Protein AF-A0AAQ0QIE7-F1 (afdb_monomer_lite)

pLDDT: mean 83.73, std 15.33, range [35.5, 95.5]

Sequence (125 aa):
MDYQAAATIIDRNSGLYDITTNEGRERRRLFFSTQGYICEFAPRSRRRGYIIPQSTVANWLGVVKVEKPEANIVEKFRRYASRATFPSAFVRKCLMADPTKGCYENRLTTGTRIDVHLTFEKGPR

Radius of gyration: 21.35 Å; chains: 1; bounding box: 48×45×48 Å

Secondary structure (DSSP, 8-state):
--HHHHHHHHTT--EEEEEEETTEEEEEEEEE-TTS-EEEEPTT-SS-EEEPPHHHHHTEEEEEE-PPPP--HHHHHHHHHTT-SS--HHHHHHHT--TTS-TTTTTSS-S----------PPP-

Foldseek 3Di:
DQPVVVLVVQAVPFAWKWWQFPVGIDIFGWHADPVGFIFTADVPDPDDTGGDDRVNVVRTPDMDHDDDPPPLVLVVLLVVLVVDPDDDPLSVLSVVADSVDHCCVSVNDVPDDDPDPDDPDDDDD

Structure (mmCIF, N/CA/C/O backbone):
data_AF-A0AAQ0QIE7-F1
#
_entry.id   AF-A0AAQ0QIE7-F1
#
loop_
_atom_site.group_PDB
_atom_site.id
_atom_site.type_symbol
_atom_site.label_atom_id
_atom_site.label_alt_id
_atom_site.label_comp_id
_atom_site.label_asym_id
_atom_site.label_entity_id
_atom_site.label_seq_id
_atom_site.pdbx_PDB_ins_code
_atom_site.Cartn_x
_atom_site.Cartn_y
_atom_site.Cartn_z
_atom_site.occupancy
_atom_site.B_iso_or_equiv
_atom_site.auth_seq_id
_atom_site.auth_comp_id
_atom_site.auth_asym_id
_atom_site.auth_atom_id
_atom_site.pdbx_PDB_model_num
ATOM 1 N N . MET A 1 1 ? -17.038 8.519 12.507 1.00 84.25 1 MET A N 1
ATOM 2 C CA . MET A 1 1 ? -17.475 7.495 11.529 1.00 84.25 1 MET A CA 1
ATOM 3 C C . MET A 1 1 ? -17.866 6.243 12.292 1.00 84.25 1 MET A C 1
ATOM 5 O O . MET A 1 1 ? -17.304 5.998 13.352 1.00 84.25 1 MET A O 1
ATOM 9 N N . ASP A 1 2 ? -18.827 5.470 11.785 1.00 90.94 2 ASP A N 1
ATOM 10 C CA . ASP A 1 2 ? -19.175 4.178 12.382 1.00 90.94 2 ASP A CA 1
ATOM 11 C C . ASP A 1 2 ? -18.061 3.133 12.171 1.00 90.94 2 ASP A C 1
ATOM 13 O O . ASP A 1 2 ? -17.444 3.064 11.104 1.00 90.94 2 ASP A O 1
ATOM 17 N N . TYR A 1 3 ? -17.802 2.309 13.190 1.00 90.06 3 TYR A N 1
ATOM 18 C CA . TYR A 1 3 ? -16.727 1.316 13.155 1.00 90.06 3 TYR A CA 1
ATOM 19 C C . TYR A 1 3 ? -16.972 0.261 12.076 1.00 90.06 3 TYR A C 1
ATOM 21 O O . TYR A 1 3 ? -16.036 -0.123 11.375 1.00 90.06 3 TYR A O 1
ATOM 29 N N . GLN A 1 4 ? -18.224 -0.170 11.895 1.00 89.31 4 GLN A N 1
ATOM 30 C CA . GLN A 1 4 ? -18.567 -1.187 10.904 1.00 89.31 4 GLN A CA 1
ATOM 31 C C . GLN A 1 4 ? -18.389 -0.661 9.476 1.00 89.31 4 GLN A C 1
ATOM 33 O O . GLN A 1 4 ? -17.900 -1.383 8.602 1.00 89.31 4 GLN A O 1
ATOM 38 N N . ALA A 1 5 ? -18.711 0.614 9.244 1.00 90.19 5 ALA A N 1
ATOM 39 C CA . ALA A 1 5 ? -18.443 1.276 7.971 1.00 90.19 5 ALA A CA 1
ATOM 40 C C . ALA A 1 5 ? -16.936 1.303 7.653 1.00 90.19 5 ALA A C 1
ATOM 42 O O . ALA A 1 5 ? -16.524 0.894 6.566 1.00 90.19 5 ALA A O 1
ATOM 43 N N . ALA A 1 6 ? -16.100 1.705 8.618 1.00 89.44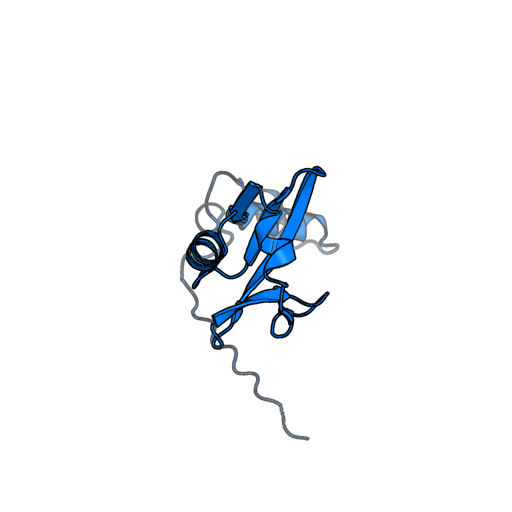 6 ALA A N 1
ATOM 44 C CA . ALA A 1 6 ? -14.645 1.697 8.454 1.00 89.44 6 ALA A CA 1
ATOM 45 C C . ALA A 1 6 ? -14.092 0.277 8.234 1.00 89.44 6 ALA A C 1
ATOM 47 O O . ALA A 1 6 ? -13.241 0.068 7.366 1.00 89.44 6 ALA A O 1
ATOM 48 N N . ALA A 1 7 ? -14.600 -0.708 8.979 1.00 90.38 7 ALA A N 1
ATOM 49 C CA . ALA A 1 7 ? -14.216 -2.109 8.845 1.00 90.38 7 ALA A CA 1
ATOM 50 C C . ALA A 1 7 ? -14.535 -2.645 7.445 1.00 90.38 7 ALA A C 1
ATOM 52 O O . ALA A 1 7 ? -13.684 -3.279 6.836 1.00 90.38 7 ALA A O 1
ATOM 53 N N . THR A 1 8 ? -15.705 -2.314 6.896 1.00 90.94 8 THR A N 1
ATOM 54 C CA . THR A 1 8 ? -16.125 -2.748 5.553 1.00 90.94 8 THR A CA 1
ATOM 55 C C . THR A 1 8 ? -15.223 -2.184 4.452 1.00 90.94 8 THR A C 1
ATOM 57 O O . THR A 1 8 ? -14.895 -2.888 3.503 1.00 90.94 8 THR A O 1
ATOM 60 N N . ILE A 1 9 ? -14.773 -0.931 4.583 1.00 89.56 9 ILE A N 1
ATOM 61 C CA . ILE A 1 9 ? -13.845 -0.308 3.623 1.00 89.56 9 ILE A CA 1
ATOM 62 C C . ILE A 1 9 ? -12.479 -1.013 3.641 1.00 89.56 9 ILE A C 1
ATOM 64 O O . ILE A 1 9 ? -11.859 -1.218 2.594 1.00 89.56 9 ILE A O 1
ATOM 68 N N . ILE A 1 10 ? -11.996 -1.359 4.837 1.00 90.25 10 ILE A N 1
ATOM 69 C CA . ILE A 1 10 ? -10.647 -1.900 5.048 1.00 90.25 10 ILE A CA 1
ATOM 70 C C . ILE A 1 10 ? -10.611 -3.426 4.875 1.00 90.25 10 ILE A C 1
ATOM 72 O O . ILE A 1 10 ? -9.541 -3.981 4.586 1.00 90.25 10 ILE A O 1
ATOM 76 N N . ASP A 1 11 ? -11.750 -4.110 5.017 1.00 89.25 11 ASP A N 1
ATOM 77 C CA . ASP A 1 11 ? -11.844 -5.559 4.874 1.00 89.25 11 ASP A CA 1
ATOM 78 C C . ASP A 1 11 ? -11.326 -6.002 3.503 1.00 89.25 11 ASP A C 1
ATOM 80 O O . ASP A 1 11 ? -11.608 -5.405 2.462 1.00 89.25 11 ASP A O 1
ATOM 84 N N . ARG A 1 12 ? -10.468 -7.026 3.524 1.00 80.44 12 ARG A N 1
ATOM 85 C CA . ARG A 1 12 ? -9.737 -7.563 2.358 1.00 80.44 12 ARG A CA 1
ATOM 86 C C . ARG A 1 12 ? -8.912 -6.531 1.567 1.00 80.44 12 ARG A C 1
ATOM 88 O O . ARG A 1 12 ? -8.353 -6.865 0.525 1.00 80.44 12 ARG A O 1
ATOM 95 N N . ASN A 1 13 ? -8.748 -5.310 2.079 1.00 86.12 13 ASN A N 1
ATOM 96 C CA . ASN A 1 13 ? -8.156 -4.173 1.379 1.00 86.12 13 ASN A CA 1
ATOM 97 C C . ASN A 1 13 ? -6.988 -3.534 2.149 1.00 86.12 13 ASN A C 1
ATOM 99 O O . ASN A 1 13 ? -6.822 -2.318 2.150 1.00 86.12 13 ASN A O 1
ATOM 103 N N . SER A 1 14 ? -6.112 -4.324 2.775 1.00 89.69 14 SER A N 1
ATOM 104 C CA . SER A 1 14 ? -4.946 -3.773 3.492 1.00 89.69 14 SER A CA 1
ATOM 105 C C . SER A 1 14 ? -4.089 -2.840 2.618 1.00 89.69 14 SER A C 1
ATOM 107 O O . SER A 1 14 ? -3.880 -3.097 1.428 1.00 89.69 14 SER A O 1
ATOM 109 N N . GLY A 1 15 ? -3.575 -1.749 3.186 1.00 91.38 15 GLY A N 1
ATOM 110 C CA . GLY A 1 15 ? -2.862 -0.762 2.385 1.00 91.38 15 GLY A CA 1
ATOM 111 C C . GLY A 1 15 ? -2.597 0.558 3.086 1.00 91.38 15 GLY A C 1
ATOM 112 O O . GLY A 1 15 ? -2.578 0.645 4.310 1.00 91.38 15 GLY A O 1
ATOM 113 N N . LEU A 1 16 ? -2.324 1.575 2.276 1.00 93.06 16 LEU A N 1
ATOM 114 C CA . LEU A 1 16 ? -2.159 2.951 2.718 1.00 93.06 16 LEU A CA 1
ATOM 115 C C . LEU A 1 16 ? -3.505 3.662 2.581 1.00 93.06 16 LEU A C 1
ATOM 117 O O . LEU A 1 16 ? -4.163 3.519 1.554 1.00 93.06 16 LEU A O 1
ATOM 121 N N . TYR A 1 17 ? -3.893 4.408 3.603 1.00 94.44 17 TYR A N 1
ATOM 122 C CA . TYR A 1 17 ? -5.164 5.107 3.685 1.00 94.44 17 TYR A CA 1
ATOM 123 C C . TYR A 1 17 ? -4.934 6.554 4.076 1.00 94.44 17 TYR A C 1
ATOM 125 O O . TYR A 1 17 ? -4.083 6.846 4.918 1.00 94.44 17 TYR A O 1
ATOM 133 N N . ASP A 1 18 ? -5.720 7.430 3.471 1.00 94.38 18 ASP A N 1
ATOM 134 C CA . ASP A 1 18 ? -5.873 8.802 3.905 1.00 94.38 18 ASP A CA 1
ATOM 135 C C . ASP A 1 18 ? -7.131 8.899 4.768 1.00 94.38 18 ASP A C 1
ATOM 137 O O . ASP A 1 18 ? -8.233 8.572 4.325 1.00 94.38 18 ASP A O 1
ATOM 141 N N . ILE A 1 19 ? -6.939 9.328 6.007 1.00 94.62 19 ILE A N 1
ATOM 142 C CA . ILE A 1 19 ? -7.956 9.452 7.041 1.00 94.62 19 ILE A CA 1
ATOM 143 C C . ILE A 1 19 ? -8.190 10.939 7.271 1.00 94.62 19 ILE A C 1
ATOM 145 O O . ILE A 1 19 ? -7.251 11.683 7.548 1.00 94.62 19 ILE A O 1
ATOM 149 N N . THR A 1 20 ? -9.435 11.374 7.162 1.00 94.44 20 THR A N 1
ATOM 150 C CA . THR A 1 20 ? -9.837 12.743 7.486 1.00 94.44 20 THR A CA 1
ATOM 151 C C . THR A 1 20 ? -10.377 12.756 8.911 1.00 94.44 20 THR A C 1
ATOM 153 O O . THR A 1 20 ? -11.297 12.001 9.218 1.00 94.44 20 THR A O 1
ATOM 156 N N . THR A 1 21 ? -9.821 13.595 9.777 1.00 92.56 21 THR A N 1
ATOM 157 C CA . THR A 1 21 ? -10.273 13.849 11.154 1.00 92.56 21 THR A CA 1
ATOM 158 C C . THR A 1 21 ? -10.625 15.331 11.311 1.00 92.56 21 THR A C 1
ATOM 160 O O . THR A 1 21 ? -10.428 16.124 10.390 1.00 92.56 21 THR A O 1
ATOM 163 N N . ASN A 1 22 ? -11.140 15.728 12.478 1.00 87.94 22 ASN A N 1
ATOM 164 C CA . ASN A 1 22 ? -11.400 17.143 12.781 1.00 87.94 22 ASN A CA 1
ATOM 165 C C . ASN A 1 22 ? -10.116 17.994 12.826 1.00 87.94 22 ASN A C 1
ATOM 167 O O . ASN A 1 22 ? -10.172 19.200 12.610 1.00 87.94 22 ASN A O 1
ATOM 171 N N . GLU A 1 23 ? -8.969 17.372 13.103 1.00 86.75 23 GLU A N 1
ATOM 172 C CA . GLU A 1 23 ? -7.670 18.043 13.236 1.00 86.75 23 GLU A CA 1
ATOM 173 C C . GLU A 1 23 ? -6.910 18.125 11.903 1.00 86.75 23 GLU A C 1
ATOM 175 O O . GLU A 1 23 ? -5.920 18.847 11.791 1.00 86.75 23 GLU A O 1
ATOM 180 N N . GLY A 1 24 ? -7.371 17.409 10.871 1.00 90.50 24 GLY A N 1
ATOM 181 C CA . GLY A 1 24 ? -6.784 17.452 9.538 1.00 90.50 24 GLY A CA 1
ATOM 182 C C . GLY A 1 24 ? -6.802 16.106 8.822 1.00 90.50 24 GLY A C 1
ATOM 183 O O . GLY A 1 24 ? -7.687 15.275 9.013 1.00 90.50 24 GLY A O 1
ATOM 184 N N . ARG A 1 25 ? -5.820 15.899 7.939 1.00 92.00 25 ARG A N 1
ATOM 185 C CA . ARG A 1 25 ? -5.685 14.676 7.142 1.00 92.00 25 ARG A CA 1
ATOM 186 C C . ARG A 1 25 ? -4.445 13.906 7.562 1.00 92.00 25 ARG A C 1
ATOM 188 O O . ARG A 1 25 ? -3.330 14.413 7.467 1.00 92.00 25 ARG A O 1
ATOM 195 N N . GLU A 1 26 ? -4.640 12.657 7.949 1.00 93.12 26 GLU A N 1
ATOM 196 C CA . GLU A 1 26 ? -3.575 11.745 8.337 1.00 93.12 26 GLU A CA 1
ATOM 197 C C . GLU A 1 26 ? -3.426 10.611 7.331 1.00 93.12 26 GLU A C 1
ATOM 199 O O . GLU A 1 26 ? -4.394 10.156 6.726 1.00 93.12 26 GLU A O 1
ATOM 204 N N . ARG A 1 27 ? -2.202 10.110 7.177 1.00 92.88 27 ARG A N 1
ATOM 205 C CA . ARG A 1 27 ? -1.899 9.004 6.271 1.00 92.88 27 ARG A CA 1
ATOM 206 C C . ARG A 1 27 ? -1.369 7.819 7.057 1.00 92.88 27 ARG A C 1
ATOM 208 O O . ARG A 1 27 ? -0.261 7.876 7.587 1.00 92.88 27 ARG A O 1
ATOM 215 N N . ARG A 1 28 ? -2.137 6.731 7.097 1.00 93.38 28 ARG A N 1
ATOM 216 C CA . ARG A 1 28 ? -1.826 5.542 7.905 1.00 93.38 28 ARG A CA 1
ATOM 217 C C . ARG A 1 28 ? -1.859 4.268 7.080 1.00 93.38 28 ARG A C 1
ATOM 219 O O . ARG A 1 28 ? -2.531 4.175 6.054 1.00 93.38 28 ARG A O 1
ATOM 226 N N . ARG A 1 29 ? -1.100 3.262 7.514 1.00 93.94 29 ARG A N 1
ATOM 227 C CA . ARG A 1 29 ? -1.095 1.937 6.880 1.00 93.94 29 ARG A CA 1
ATOM 228 C C . ARG A 1 29 ? -2.007 1.010 7.665 1.00 93.94 29 ARG A C 1
ATOM 230 O O . ARG A 1 29 ? -1.618 0.569 8.740 1.00 93.94 29 ARG A O 1
ATOM 237 N N . LEU A 1 30 ? -3.171 0.690 7.117 1.00 94.81 30 LEU A N 1
ATOM 238 C CA . LEU A 1 30 ? -4.207 -0.068 7.813 1.00 94.81 30 LEU A CA 1
ATOM 239 C C . LEU A 1 30 ? -4.383 -1.470 7.235 1.00 94.81 30 LEU A C 1
ATOM 241 O O . LEU A 1 30 ? -4.139 -1.719 6.050 1.00 94.81 30 LEU A O 1
ATOM 245 N N . PHE A 1 31 ? -4.825 -2.383 8.087 1.00 93.62 31 PHE A N 1
ATOM 246 C CA . PHE A 1 31 ? -5.284 -3.711 7.710 1.00 93.62 31 PHE A CA 1
ATOM 247 C C . PHE A 1 31 ? -6.374 -4.186 8.663 1.00 93.62 31 PHE A C 1
ATOM 249 O O . PHE A 1 31 ? -6.452 -3.746 9.809 1.00 93.62 31 PHE A O 1
ATOM 256 N N . PHE A 1 32 ? -7.195 -5.109 8.177 1.00 93.00 32 PHE A N 1
ATOM 257 C CA . PHE A 1 32 ? -8.169 -5.809 8.995 1.00 93.00 32 PHE A CA 1
ATOM 258 C C . PHE A 1 32 ? -7.556 -7.122 9.487 1.00 93.00 32 PHE A C 1
ATOM 260 O O . PHE A 1 32 ? -6.968 -7.873 8.704 1.00 93.00 32 PHE A O 1
ATOM 267 N N . SER A 1 33 ? -7.614 -7.368 10.792 1.00 90.56 33 SER A N 1
ATOM 268 C CA . SER A 1 33 ? -7.110 -8.604 11.390 1.00 90.56 33 SER A CA 1
ATOM 269 C C . SER A 1 33 ? -8.131 -9.735 11.262 1.00 90.56 33 SER A C 1
ATOM 271 O O . SER A 1 33 ? -9.335 -9.502 11.209 1.00 90.56 33 SER A O 1
ATOM 273 N N . THR A 1 34 ? -7.661 -10.984 11.292 1.00 86.06 34 THR A N 1
ATOM 274 C CA . THR A 1 34 ? -8.540 -12.169 11.322 1.00 86.06 34 THR A CA 1
ATOM 275 C C . THR A 1 34 ? -9.417 -12.236 12.573 1.00 86.06 34 THR A C 1
ATOM 277 O O . THR A 1 34 ? -10.408 -12.953 12.584 1.00 86.06 34 THR A O 1
ATOM 280 N N . GLN A 1 35 ? -9.056 -11.489 13.618 1.00 87.19 35 GLN A N 1
ATOM 281 C CA . GLN A 1 35 ? -9.803 -11.364 14.868 1.00 87.19 35 GLN A CA 1
ATOM 282 C C . GLN A 1 35 ? -10.910 -10.298 14.800 1.00 87.19 35 GLN A C 1
ATOM 284 O O . GLN A 1 35 ? -11.591 -10.077 15.793 1.00 87.19 35 GLN A O 1
ATOM 289 N N . GLY A 1 36 ? -11.098 -9.631 13.654 1.00 88.56 36 GLY A N 1
ATOM 290 C CA . GLY A 1 36 ? -12.177 -8.658 13.462 1.00 88.56 36 GLY A CA 1
ATOM 291 C C . GLY A 1 36 ? -11.830 -7.218 13.848 1.00 88.56 36 GLY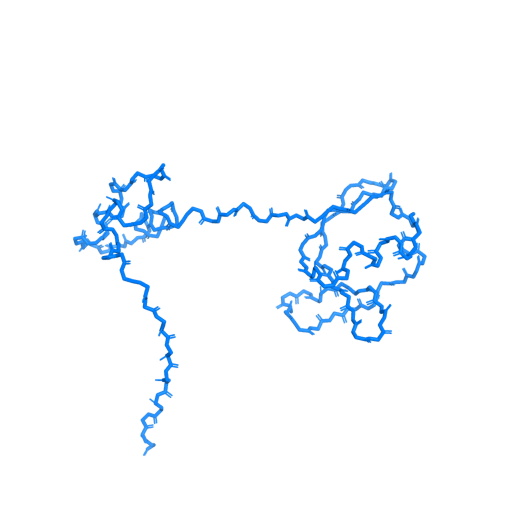 A C 1
ATOM 292 O O . GLY A 1 36 ? -12.720 -6.376 13.917 1.00 88.56 36 GLY A O 1
ATOM 293 N N . TYR A 1 37 ? -10.552 -6.916 14.094 1.00 92.62 37 TYR A N 1
ATOM 294 C CA . TYR A 1 37 ? -10.106 -5.575 14.481 1.00 92.62 37 TYR A CA 1
ATOM 295 C C . TYR A 1 37 ? -9.405 -4.835 13.344 1.00 92.62 37 TYR A C 1
ATOM 297 O O . TYR A 1 37 ? -8.583 -5.418 12.630 1.00 92.62 37 TYR A O 1
ATOM 305 N N . ILE A 1 38 ? -9.666 -3.530 13.246 1.00 93.81 38 ILE A N 1
ATOM 306 C CA . ILE A 1 38 ? -8.880 -2.587 12.445 1.00 93.81 38 ILE A CA 1
ATOM 307 C C . ILE A 1 38 ? -7.542 -2.337 13.144 1.00 93.81 38 ILE A C 1
ATOM 309 O O . ILE A 1 38 ? -7.491 -1.931 14.307 1.00 93.81 38 ILE A O 1
ATOM 313 N N . CYS A 1 39 ? -6.454 -2.546 12.411 1.00 94.62 39 CYS A N 1
ATOM 314 C CA . CYS A 1 39 ? -5.098 -2.422 12.919 1.00 94.62 39 CYS A CA 1
ATOM 315 C C . CYS A 1 39 ? -4.247 -1.504 12.038 1.00 94.62 39 CYS A C 1
ATOM 317 O O . CYS A 1 39 ? -4.389 -1.468 10.815 1.00 94.62 39 CYS A O 1
ATOM 319 N N . GLU A 1 40 ? -3.296 -0.815 12.661 1.00 95.50 40 GLU A N 1
ATOM 320 C CA . GLU A 1 40 ? -2.250 -0.050 11.989 1.00 95.50 40 GLU A CA 1
ATOM 321 C C . GLU A 1 40 ? -0.954 -0.860 11.926 1.00 95.50 40 GLU A C 1
ATOM 323 O O . GLU A 1 40 ? -0.507 -1.424 12.923 1.00 95.50 40 GLU A O 1
ATOM 328 N N . PHE A 1 41 ? -0.313 -0.925 10.759 1.00 94.75 41 PHE A N 1
ATOM 329 C CA . PHE A 1 41 ? 0.989 -1.574 10.629 1.00 94.75 41 PHE A CA 1
ATOM 330 C C . PHE A 1 41 ? 2.045 -0.855 11.465 1.00 94.75 41 PHE A C 1
ATOM 332 O O . PHE A 1 41 ? 2.233 0.354 11.347 1.00 94.75 41 PHE A O 1
ATOM 339 N N . ALA A 1 42 ? 2.834 -1.628 12.212 1.00 93.12 42 ALA A N 1
ATOM 340 C CA . ALA A 1 42 ? 3.978 -1.083 12.923 1.00 93.12 42 ALA A CA 1
ATOM 341 C C . ALA A 1 42 ? 4.992 -0.477 11.928 1.00 93.12 42 ALA A C 1
ATOM 343 O O . ALA A 1 42 ? 5.124 -0.973 10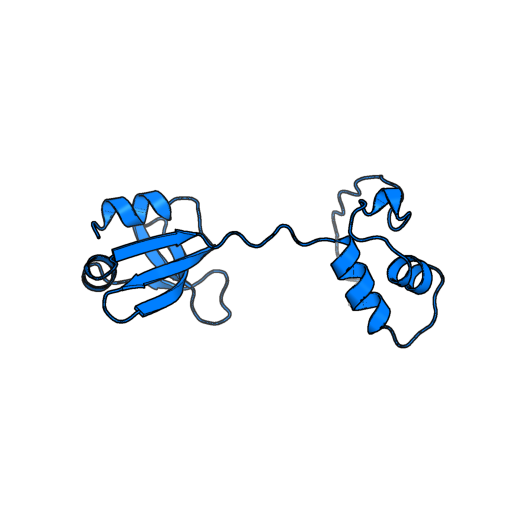.794 1.00 93.12 42 ALA A O 1
ATOM 344 N N . PRO A 1 43 ? 5.756 0.553 12.334 1.00 90.38 43 PRO A N 1
ATOM 345 C CA . PRO A 1 43 ? 6.789 1.142 11.492 1.00 90.38 43 PRO A CA 1
ATOM 346 C C . PRO A 1 43 ? 7.715 0.073 10.904 1.00 90.38 43 PRO A C 1
ATOM 348 O O . PRO A 1 43 ? 8.175 -0.827 11.604 1.00 90.38 43 PRO A O 1
ATOM 351 N N . ARG A 1 44 ? 7.963 0.149 9.588 1.00 86.62 44 ARG A N 1
ATOM 352 C CA . ARG A 1 44 ? 8.797 -0.798 8.809 1.00 86.62 44 ARG A CA 1
ATOM 353 C C . ARG A 1 44 ? 8.299 -2.253 8.774 1.00 86.62 44 ARG A C 1
ATOM 355 O O . ARG A 1 44 ? 8.894 -3.080 8.089 1.00 86.62 44 ARG A O 1
ATOM 362 N N . SER A 1 45 ? 7.180 -2.569 9.421 1.00 87.94 45 SER A N 1
ATOM 363 C CA . SER A 1 45 ? 6.590 -3.903 9.410 1.00 87.94 45 SER A CA 1
ATOM 364 C C . SER A 1 45 ? 5.631 -4.095 8.235 1.00 87.94 45 SER A C 1
ATOM 366 O O . SER A 1 45 ? 4.935 -3.176 7.784 1.00 87.94 45 SER A O 1
ATOM 368 N N . ARG A 1 46 ? 5.589 -5.330 7.732 1.00 83.44 46 ARG A N 1
ATOM 369 C CA . ARG A 1 46 ? 4.622 -5.797 6.723 1.00 83.44 46 ARG A CA 1
ATOM 370 C C . ARG A 1 46 ? 3.689 -6.884 7.255 1.00 83.44 46 ARG A C 1
ATOM 372 O O . ARG A 1 46 ? 2.829 -7.333 6.515 1.00 83.44 46 ARG A O 1
ATOM 379 N N . ARG A 1 47 ? 3.893 -7.334 8.499 1.00 83.94 47 ARG A N 1
ATOM 380 C CA . ARG A 1 47 ? 3.186 -8.487 9.092 1.00 83.94 47 ARG A CA 1
ATOM 381 C C . ARG A 1 47 ? 2.581 -8.209 10.465 1.00 83.94 47 ARG A C 1
ATOM 383 O O . ARG A 1 47 ? 1.690 -8.926 10.885 1.00 83.94 47 ARG A O 1
ATOM 390 N N . ARG A 1 48 ? 3.106 -7.215 11.182 1.00 88.62 48 ARG A N 1
ATOM 391 C CA . ARG A 1 48 ? 2.722 -6.885 12.561 1.00 88.62 48 ARG A CA 1
ATOM 392 C C . ARG A 1 48 ? 2.181 -5.467 12.631 1.00 88.62 48 ARG A C 1
ATOM 394 O O . ARG A 1 48 ? 2.661 -4.597 11.898 1.00 88.62 48 ARG A O 1
ATOM 401 N N . GLY A 1 49 ? 1.248 -5.252 13.542 1.00 93.12 49 GLY A N 1
ATOM 402 C CA . GLY A 1 49 ? 0.616 -3.969 13.778 1.00 93.12 49 GLY A CA 1
ATOM 403 C C . GLY A 1 49 ? -0.071 -3.907 15.130 1.00 93.12 49 GLY A C 1
ATOM 404 O O . GLY A 1 49 ? -0.058 -4.887 15.874 1.00 93.12 49 GLY A O 1
ATOM 405 N N . TYR A 1 50 ? -0.645 -2.750 15.418 1.00 94.94 50 TYR A N 1
ATOM 406 C CA . TYR A 1 50 ? -1.332 -2.445 16.663 1.00 94.94 50 TYR A CA 1
ATOM 407 C C . TYR A 1 50 ? -2.816 -2.242 16.390 1.00 94.94 50 TYR A C 1
ATOM 409 O O . TYR A 1 50 ? -3.185 -1.690 15.353 1.00 94.94 50 TYR A O 1
ATOM 417 N N . ILE A 1 51 ? -3.656 -2.697 17.315 1.00 94.69 51 ILE A N 1
ATOM 418 C CA . ILE A 1 51 ? -5.104 -2.500 17.236 1.00 94.69 51 ILE A CA 1
ATOM 419 C C . ILE A 1 51 ? -5.400 -1.011 17.400 1.00 94.69 51 ILE A C 1
ATOM 421 O O . ILE A 1 51 ? -4.842 -0.358 18.284 1.00 94.69 51 ILE A O 1
ATOM 425 N N . ILE A 1 52 ? -6.281 -0.484 16.554 1.00 94.12 52 ILE A N 1
ATOM 426 C CA . ILE A 1 52 ? -6.784 0.879 16.692 1.00 94.12 52 ILE A CA 1
ATOM 427 C C . ILE A 1 52 ? -8.016 0.847 17.604 1.00 94.12 52 ILE A C 1
ATOM 429 O O . ILE A 1 52 ? -8.970 0.122 17.302 1.00 94.12 52 ILE A O 1
ATOM 433 N N . PRO A 1 53 ? -8.033 1.626 18.701 1.00 92.75 53 PRO A N 1
ATOM 434 C CA . PRO A 1 53 ? -9.201 1.727 19.564 1.00 92.75 53 PRO A CA 1
ATOM 435 C C . PRO A 1 53 ? -10.429 2.233 18.803 1.00 92.75 53 PRO A C 1
ATOM 437 O O . PRO A 1 53 ? -10.334 3.116 17.948 1.00 92.75 53 PRO A O 1
ATOM 440 N N . GLN A 1 54 ? -11.609 1.731 19.165 1.00 91.00 54 GLN A N 1
ATOM 441 C CA . GLN A 1 54 ? -12.866 2.153 18.542 1.00 91.00 54 GLN A CA 1
ATOM 442 C C . GLN A 1 54 ? -13.130 3.659 18.711 1.00 91.00 54 GLN A C 1
ATOM 444 O O . GLN A 1 54 ? -13.650 4.289 17.794 1.00 91.00 54 GLN A O 1
ATOM 449 N N . SER A 1 55 ? -12.707 4.256 19.831 1.00 92.12 55 SER A N 1
ATOM 450 C CA . SER A 1 55 ? -12.794 5.705 20.065 1.00 92.12 55 SER A CA 1
ATOM 451 C C . SER A 1 55 ? -12.006 6.516 19.034 1.00 92.12 55 SER A C 1
ATOM 453 O O . SER A 1 55 ? -12.468 7.557 18.579 1.00 92.12 55 SER A O 1
ATOM 455 N N . THR A 1 56 ? -10.844 6.021 18.605 1.00 91.25 56 THR A N 1
ATOM 456 C CA . THR A 1 56 ? -10.046 6.667 17.559 1.00 91.25 56 THR A CA 1
ATOM 457 C C . THR A 1 56 ? -10.757 6.611 16.209 1.00 91.25 56 THR A C 1
ATOM 459 O O . THR A 1 56 ? -10.792 7.615 15.505 1.00 91.25 56 THR A O 1
ATOM 462 N N . VAL A 1 57 ? -11.366 5.472 15.863 1.00 90.25 57 VAL A N 1
ATOM 463 C CA . VAL A 1 57 ? -12.140 5.312 14.617 1.00 90.25 57 VAL A CA 1
ATOM 464 C C . VAL A 1 57 ? -13.401 6.182 14.621 1.00 90.25 57 VAL A C 1
ATOM 466 O O . VAL A 1 57 ? -13.770 6.750 13.592 1.00 90.25 57 VAL A O 1
ATOM 469 N N . ALA A 1 58 ? -14.036 6.355 15.784 1.00 90.94 58 ALA A N 1
ATOM 470 C CA . ALA A 1 58 ? -15.198 7.227 15.932 1.00 90.94 58 ALA A CA 1
ATOM 471 C C . ALA A 1 58 ? -14.890 8.680 15.520 1.00 90.94 58 ALA A C 1
ATOM 473 O O . ALA A 1 58 ? -15.734 9.321 14.890 1.00 90.94 58 ALA A O 1
ATOM 474 N N . ASN A 1 59 ? -13.662 9.149 15.767 1.00 92.56 59 ASN A N 1
ATOM 475 C CA . ASN A 1 59 ? -13.194 10.492 15.404 1.00 92.56 59 ASN A CA 1
ATOM 476 C C . ASN A 1 59 ? -12.884 10.670 13.907 1.00 92.56 59 ASN A C 1
ATOM 478 O O . ASN A 1 59 ? -12.594 11.782 13.464 1.00 92.56 59 ASN A O 1
ATOM 482 N N . TRP A 1 60 ? -12.915 9.601 13.108 1.00 92.81 60 TRP A N 1
ATOM 483 C CA . TRP A 1 60 ? -12.698 9.707 11.668 1.00 92.81 60 TRP A CA 1
ATOM 484 C C . TRP A 1 60 ? -13.945 10.272 10.992 1.00 92.81 60 TRP A C 1
ATOM 486 O O . TRP A 1 60 ? -15.058 9.793 11.201 1.00 92.81 60 TRP A O 1
ATOM 496 N N . LEU A 1 61 ? -13.769 11.283 10.154 1.00 91.75 61 LEU A N 1
ATOM 497 C CA . LEU A 1 61 ? -14.809 11.821 9.280 1.00 91.75 61 LEU A CA 1
ATOM 498 C C . LEU A 1 61 ? -1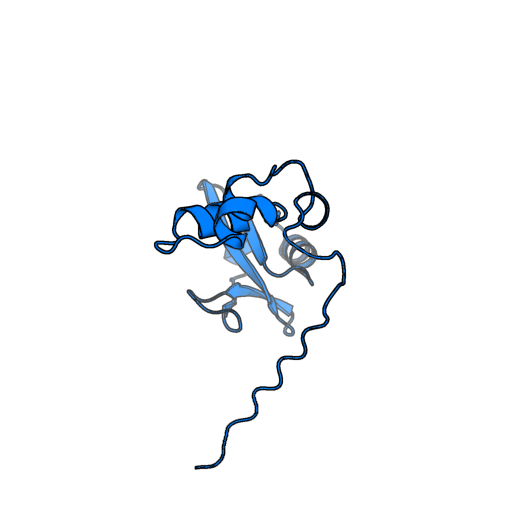4.884 11.036 7.966 1.00 91.75 61 LEU A C 1
ATOM 500 O O . LEU A 1 61 ? -15.962 10.865 7.406 1.00 91.75 61 LEU A O 1
ATOM 504 N N . GLY A 1 62 ? -13.748 10.522 7.491 1.00 91.19 62 GLY A N 1
ATOM 505 C CA . GLY A 1 62 ? -13.669 9.752 6.255 1.00 91.19 62 GLY A CA 1
ATOM 506 C C . GLY A 1 62 ? -12.379 8.952 6.145 1.00 91.19 62 GLY A C 1
ATOM 507 O O . GLY A 1 62 ? -11.364 9.307 6.741 1.00 91.19 62 GLY A O 1
ATOM 508 N N . VAL A 1 63 ? -12.427 7.871 5.369 1.00 92.88 63 VAL A N 1
ATOM 509 C CA . VAL A 1 63 ? -11.283 7.001 5.084 1.00 92.88 63 VAL A CA 1
ATOM 510 C C . VAL A 1 63 ? -11.291 6.670 3.601 1.00 92.88 63 VAL A C 1
ATOM 512 O O . VAL A 1 63 ? -12.277 6.150 3.086 1.00 92.88 63 VAL A O 1
ATOM 515 N N . VAL A 1 64 ? -10.186 6.956 2.917 1.00 92.69 64 VAL A N 1
ATOM 516 C CA . VAL A 1 64 ? -10.028 6.683 1.486 1.00 92.69 64 VAL A CA 1
ATOM 517 C C . VAL A 1 64 ? -8.743 5.902 1.268 1.00 92.69 64 VAL A C 1
ATOM 519 O O . VAL A 1 64 ? -7.674 6.291 1.743 1.00 92.69 64 VAL A O 1
ATOM 522 N N . LYS A 1 65 ? -8.838 4.781 0.550 1.00 91.31 65 LYS A N 1
ATOM 523 C CA . LYS A 1 65 ? -7.666 3.987 0.180 1.00 91.31 65 LYS A CA 1
ATOM 524 C C . LYS A 1 65 ? -6.810 4.795 -0.787 1.00 91.31 65 LYS A C 1
ATOM 526 O O . LYS A 1 65 ? -7.292 5.270 -1.810 1.00 91.31 65 LYS A O 1
ATOM 531 N N . VAL A 1 66 ? -5.529 4.931 -0.470 1.00 90.31 66 VAL A N 1
ATOM 532 C CA . VAL A 1 66 ? -4.563 5.531 -1.385 1.00 90.31 66 VAL A CA 1
ATOM 533 C C . VAL A 1 66 ? -4.187 4.470 -2.400 1.00 90.31 66 VAL A C 1
ATOM 535 O O . VAL A 1 66 ? -3.391 3.566 -2.118 1.00 90.31 66 VAL A O 1
ATOM 538 N N . GLU A 1 67 ? -4.764 4.578 -3.590 1.00 82.31 67 GLU A N 1
ATOM 539 C CA . GLU A 1 67 ? -4.274 3.829 -4.733 1.00 82.31 67 GLU A CA 1
ATOM 540 C C . GLU A 1 67 ? -2.872 4.324 -5.056 1.00 82.31 67 GLU A C 1
ATOM 542 O O . GLU A 1 67 ? -2.613 5.520 -5.219 1.00 82.31 67 GLU A O 1
ATOM 547 N N . LYS A 1 68 ? -1.920 3.392 -5.088 1.00 70.69 68 LYS A N 1
ATOM 548 C CA . LYS A 1 68 ? -0.633 3.722 -5.678 1.00 70.69 68 LYS A CA 1
ATOM 549 C C . LYS A 1 68 ? -0.898 3.879 -7.168 1.00 70.69 68 LYS A C 1
ATOM 551 O O . LYS A 1 68 ? -1.445 2.930 -7.732 1.00 70.69 68 LYS A O 1
ATOM 556 N N . PRO A 1 69 ? -0.505 5.003 -7.790 1.00 68.50 69 PRO A N 1
ATOM 557 C CA . PRO A 1 69 ? -0.547 5.083 -9.239 1.00 68.50 69 PRO A CA 1
ATOM 558 C C . PRO A 1 69 ? 0.181 3.856 -9.782 1.00 68.50 69 PRO A C 1
ATOM 560 O O . PRO A 1 69 ? 1.232 3.479 -9.237 1.00 68.50 69 PRO A O 1
ATOM 563 N N . GLU A 1 70 ? -0.412 3.193 -10.777 1.00 64.12 70 GLU A N 1
ATOM 564 C CA . GLU A 1 70 ? 0.241 2.078 -11.451 1.00 64.12 70 GLU A CA 1
ATOM 565 C C . GLU A 1 70 ? 1.651 2.527 -11.810 1.00 64.12 70 GLU A C 1
ATOM 567 O O . GLU A 1 70 ? 1.860 3.542 -12.478 1.00 64.12 70 GLU A O 1
ATOM 572 N N . ALA A 1 71 ? 2.641 1.843 -11.239 1.00 68.81 71 ALA A N 1
ATOM 573 C CA . ALA A 1 71 ? 4.012 2.277 -11.389 1.00 68.81 71 ALA A CA 1
ATOM 574 C C . ALA A 1 71 ? 4.367 2.137 -12.868 1.00 68.81 71 ALA A C 1
ATOM 576 O O . ALA A 1 71 ? 4.474 1.013 -13.357 1.00 68.81 71 ALA A O 1
ATOM 577 N N . ASN A 1 72 ? 4.563 3.260 -13.561 1.00 81.69 72 ASN A N 1
ATOM 578 C CA . ASN A 1 72 ? 5.039 3.252 -14.933 1.00 81.69 72 ASN A CA 1
ATOM 579 C C . ASN A 1 72 ? 6.409 2.558 -14.956 1.00 81.69 72 ASN A C 1
ATOM 581 O O . ASN A 1 72 ? 7.434 3.103 -14.533 1.00 81.69 72 ASN A O 1
ATOM 585 N N . ILE A 1 73 ? 6.410 1.296 -15.385 1.00 84.88 73 ILE A N 1
ATOM 586 C CA . ILE A 1 73 ? 7.590 0.433 -15.334 1.00 84.88 73 ILE A CA 1
ATOM 587 C C . ILE A 1 73 ? 8.690 1.005 -16.238 1.00 84.88 73 ILE A C 1
ATOM 589 O O . ILE A 1 73 ? 9.870 0.930 -15.894 1.00 84.88 73 ILE A O 1
ATOM 593 N N . VAL A 1 74 ? 8.313 1.641 -17.349 1.00 88.25 74 VAL A N 1
ATOM 594 C CA . VAL A 1 74 ? 9.253 2.300 -18.261 1.00 88.25 74 VAL A CA 1
ATOM 595 C C . VAL A 1 74 ? 9.925 3.481 -17.574 1.00 88.25 74 VAL A C 1
ATOM 597 O O . VAL A 1 74 ? 11.151 3.590 -17.591 1.00 88.25 74 VAL A O 1
ATOM 600 N N . GLU A 1 75 ? 9.160 4.321 -16.882 1.00 88.69 75 GLU A N 1
ATOM 601 C CA . GLU A 1 75 ? 9.717 5.435 -16.114 1.00 88.69 75 GLU A CA 1
ATOM 602 C C . GLU A 1 75 ? 10.631 4.955 -14.977 1.00 88.69 75 GLU A C 1
ATOM 604 O O . GLU A 1 75 ? 11.700 5.524 -14.731 1.00 88.69 75 GLU A O 1
ATOM 609 N N . LYS A 1 76 ? 10.282 3.836 -14.336 1.00 89.00 76 LYS A N 1
ATOM 610 C CA . LYS A 1 76 ? 11.156 3.177 -13.361 1.00 89.00 76 LYS A CA 1
ATOM 611 C C . LYS A 1 76 ? 12.487 2.751 -13.992 1.00 89.00 76 LYS A C 1
ATOM 613 O O . LYS A 1 76 ? 13.539 3.018 -13.407 1.00 89.00 76 LYS A O 1
ATOM 618 N N . PHE A 1 77 ? 12.466 2.124 -15.170 1.00 90.00 77 PHE A N 1
ATOM 619 C CA . PHE A 1 77 ? 13.688 1.744 -15.885 1.00 90.00 77 PHE A CA 1
ATOM 620 C C . PHE A 1 77 ? 14.523 2.959 -16.293 1.00 90.00 77 PHE A C 1
ATOM 622 O O . PHE A 1 77 ? 15.736 2.946 -16.078 1.00 90.00 77 PHE A O 1
ATOM 629 N N . ARG A 1 78 ? 13.892 4.032 -16.788 1.00 91.81 78 ARG A N 1
ATOM 630 C CA . ARG A 1 78 ? 14.555 5.315 -17.086 1.00 91.81 78 ARG A CA 1
ATOM 631 C C . ARG A 1 78 ? 15.289 5.864 -15.871 1.00 91.81 78 ARG A C 1
ATOM 633 O O . ARG A 1 78 ? 16.473 6.183 -15.954 1.00 91.81 78 ARG A O 1
ATOM 640 N N . ARG A 1 79 ? 14.609 5.915 -14.723 1.00 90.19 79 ARG A N 1
ATOM 641 C CA . ARG A 1 79 ? 15.172 6.415 -13.463 1.00 90.19 79 ARG A CA 1
ATOM 642 C C . ARG A 1 79 ? 16.345 5.575 -12.956 1.00 90.19 79 ARG A C 1
ATOM 644 O O . ARG A 1 79 ? 17.253 6.110 -12.330 1.00 90.19 79 ARG A O 1
ATOM 651 N N . TYR A 1 80 ? 16.325 4.259 -13.151 1.00 91.31 80 TYR A N 1
ATOM 652 C CA . TYR A 1 80 ? 17.462 3.414 -12.770 1.00 91.31 80 TYR A CA 1
ATOM 653 C C . TYR A 1 80 ? 18.625 3.561 -13.746 1.00 91.31 80 TYR A C 1
ATOM 655 O O . TYR A 1 80 ? 19.768 3.660 -13.308 1.00 91.31 80 TYR A O 1
ATOM 663 N N . ALA A 1 81 ? 18.336 3.654 -15.042 1.00 91.44 81 ALA A N 1
ATOM 664 C CA . ALA A 1 81 ? 19.340 3.874 -16.071 1.00 91.44 81 ALA A CA 1
ATOM 665 C C . ALA A 1 81 ? 20.062 5.220 -15.907 1.00 91.44 81 ALA A C 1
ATOM 667 O O . ALA A 1 81 ? 21.274 5.268 -16.073 1.00 91.44 81 ALA A O 1
ATOM 668 N N . SER A 1 82 ? 19.365 6.286 -15.494 1.00 90.75 82 SER A N 1
ATOM 669 C CA . SER A 1 82 ? 19.998 7.589 -15.229 1.00 90.75 82 SER A CA 1
ATOM 670 C C . SER A 1 82 ? 20.940 7.589 -14.024 1.00 90.75 82 SER A C 1
ATOM 672 O O . SER A 1 82 ? 21.807 8.450 -13.923 1.00 90.75 82 SER A O 1
ATOM 674 N N . ARG A 1 83 ? 20.788 6.622 -13.112 1.00 92.31 83 ARG A N 1
ATOM 675 C CA . ARG A 1 83 ? 21.672 6.431 -11.953 1.00 92.31 83 ARG A CA 1
ATOM 676 C C . ARG A 1 83 ? 22.786 5.421 -12.218 1.00 92.31 83 ARG A C 1
ATOM 678 O O . ARG A 1 83 ? 23.646 5.246 -11.358 1.00 92.31 83 ARG A O 1
ATOM 685 N N . ALA A 1 84 ? 22.750 4.720 -13.350 1.00 91.25 84 ALA A N 1
ATOM 686 C CA . ALA A 1 84 ? 23.775 3.752 -13.697 1.00 91.25 84 ALA A CA 1
ATOM 687 C C . ALA A 1 84 ? 25.071 4.489 -14.052 1.00 91.25 84 ALA A C 1
ATOM 689 O O . ALA A 1 84 ? 25.081 5.388 -14.886 1.00 91.25 84 ALA A O 1
ATOM 690 N N . THR A 1 85 ? 26.172 4.090 -13.424 1.00 90.69 85 THR A N 1
ATOM 691 C CA . THR A 1 85 ? 27.503 4.661 -13.676 1.00 90.69 85 THR A CA 1
ATOM 692 C C . THR A 1 85 ? 28.229 3.977 -14.835 1.00 90.69 85 THR A C 1
ATOM 694 O O . THR A 1 85 ? 29.243 4.485 -15.304 1.00 90.69 85 THR A O 1
ATOM 697 N N . PHE A 1 86 ? 27.718 2.837 -15.314 1.00 85.12 86 PHE A N 1
ATOM 698 C CA . PHE A 1 86 ? 28.301 2.080 -16.418 1.00 85.12 86 PHE A CA 1
ATOM 699 C C . PHE A 1 86 ? 27.475 2.229 -17.707 1.00 85.12 86 PHE A C 1
ATOM 701 O O . PHE A 1 86 ? 26.243 2.113 -17.684 1.00 85.12 86 PHE A O 1
ATOM 708 N N . PRO A 1 87 ? 28.127 2.428 -18.864 1.00 86.69 87 PRO A N 1
ATOM 709 C CA . PRO A 1 87 ? 27.438 2.448 -20.142 1.00 86.69 87 PRO A CA 1
ATOM 710 C C . PRO A 1 87 ? 27.115 1.018 -20.598 1.00 86.69 87 PRO A C 1
ATOM 712 O O . PRO A 1 87 ? 27.996 0.175 -20.737 1.00 86.69 87 PRO A O 1
ATOM 715 N N . SER A 1 88 ? 25.847 0.740 -20.904 1.00 89.69 88 SER A N 1
ATOM 716 C CA . SER A 1 88 ? 25.436 -0.505 -21.571 1.00 89.69 88 SER A CA 1
ATOM 717 C C . SER A 1 88 ? 24.385 -0.236 -22.646 1.00 89.69 88 SER A C 1
ATOM 719 O O . SER A 1 88 ? 23.680 0.776 -22.609 1.00 89.69 88 SER A O 1
ATOM 721 N N . ALA A 1 89 ? 24.257 -1.149 -23.616 1.00 87.38 89 ALA A N 1
ATOM 722 C CA . ALA A 1 89 ? 23.235 -1.044 -24.660 1.00 87.38 89 ALA A CA 1
ATOM 723 C C . ALA A 1 89 ? 21.814 -1.004 -24.075 1.00 87.38 89 ALA A C 1
ATOM 725 O O . ALA A 1 89 ? 20.962 -0.278 -24.579 1.00 87.38 89 ALA A O 1
ATOM 726 N N . PHE A 1 90 ? 21.576 -1.732 -22.983 1.00 88.19 90 PHE A N 1
ATOM 727 C CA . PHE A 1 90 ? 20.305 -1.712 -22.268 1.00 88.19 90 PHE A CA 1
ATOM 728 C C . PHE A 1 90 ? 20.064 -0.379 -21.547 1.00 88.19 90 PHE A C 1
ATOM 730 O O . PHE A 1 90 ? 19.001 0.207 -21.712 1.00 88.19 90 PHE A O 1
ATOM 737 N N . VAL A 1 91 ? 21.059 0.158 -20.827 1.00 90.31 91 VAL A N 1
ATOM 738 C CA . VAL A 1 91 ? 20.958 1.474 -20.160 1.00 90.31 91 VAL A CA 1
ATOM 739 C C . VAL A 1 91 ? 20.621 2.575 -21.169 1.00 90.31 91 VAL A C 1
ATOM 741 O O . VAL A 1 91 ? 19.727 3.378 -20.913 1.00 90.31 91 VAL A O 1
ATOM 744 N N . ARG A 1 92 ? 21.248 2.570 -22.355 1.00 90.50 92 ARG A N 1
ATOM 745 C CA . ARG A 1 92 ? 20.916 3.518 -23.434 1.00 90.50 92 ARG A CA 1
ATOM 746 C C . ARG A 1 92 ? 19.467 3.385 -23.908 1.00 90.50 92 ARG A C 1
ATOM 748 O O . ARG A 1 92 ? 18.776 4.393 -24.008 1.00 90.50 92 ARG A O 1
ATOM 755 N N . LYS A 1 93 ? 18.987 2.157 -24.141 1.00 90.56 93 LYS A N 1
ATOM 756 C CA . LYS A 1 93 ? 17.583 1.900 -24.514 1.00 90.56 93 LYS A CA 1
ATOM 757 C C . LYS A 1 93 ? 16.614 2.395 -23.445 1.00 90.56 93 LYS A C 1
ATOM 759 O O . LYS A 1 93 ? 15.637 3.050 -23.780 1.00 90.56 93 LYS A O 1
ATOM 764 N N . CYS A 1 94 ? 16.910 2.133 -22.172 1.00 90.81 94 CYS A N 1
ATOM 765 C CA . CYS A 1 94 ? 16.115 2.634 -21.059 1.00 90.81 94 CYS A CA 1
ATOM 766 C C . CYS A 1 94 ? 16.048 4.160 -21.071 1.00 90.81 94 CYS A C 1
ATOM 768 O O . CYS A 1 94 ? 14.955 4.688 -20.983 1.00 90.81 94 CYS A O 1
ATOM 770 N N . LEU A 1 95 ? 17.168 4.875 -21.226 1.00 90.62 95 LEU A N 1
ATOM 771 C CA . LEU A 1 95 ? 17.182 6.347 -21.249 1.00 90.62 95 LEU A CA 1
ATOM 772 C C . LEU A 1 95 ? 16.343 6.941 -22.394 1.00 90.62 95 LEU A C 1
ATOM 774 O O . LEU A 1 95 ? 15.668 7.952 -22.186 1.00 90.62 95 LEU A O 1
ATOM 778 N N . MET A 1 96 ? 16.356 6.292 -23.562 1.00 92.19 96 MET A N 1
ATOM 779 C CA . MET A 1 96 ? 15.597 6.688 -24.756 1.00 92.19 96 MET A CA 1
ATOM 780 C C . MET A 1 96 ? 14.139 6.201 -24.756 1.00 92.19 96 MET A C 1
ATOM 782 O O . MET A 1 96 ? 13.409 6.490 -25.700 1.00 92.19 96 MET A O 1
ATOM 786 N N . ALA A 1 97 ? 13.714 5.450 -23.737 1.00 91.25 97 ALA A N 1
ATOM 787 C CA . ALA A 1 97 ? 12.375 4.884 -23.690 1.00 91.25 97 ALA A CA 1
ATOM 788 C C . ALA A 1 97 ? 11.300 5.964 -23.492 1.00 91.25 97 ALA A C 1
ATOM 790 O O . ALA A 1 97 ? 11.468 6.907 -22.713 1.00 91.25 97 ALA A O 1
ATOM 791 N N . ASP A 1 98 ? 10.175 5.779 -24.171 1.00 89.88 98 ASP A N 1
ATOM 792 C CA . ASP A 1 98 ? 8.987 6.616 -24.115 1.00 89.88 98 ASP A CA 1
ATOM 793 C C . ASP A 1 98 ? 8.033 6.107 -23.015 1.00 89.88 98 ASP A C 1
ATOM 795 O O . ASP A 1 98 ? 7.510 4.993 -23.137 1.00 89.88 98 ASP A O 1
ATOM 799 N N . PRO A 1 99 ? 7.785 6.882 -21.939 1.00 86.50 99 PRO A N 1
ATOM 800 C CA . PRO A 1 99 ? 6.889 6.485 -20.852 1.00 86.50 99 PRO A CA 1
ATOM 801 C C . PRO A 1 99 ? 5.431 6.299 -21.274 1.00 86.50 99 PRO A C 1
ATOM 803 O O . PRO A 1 99 ? 4.679 5.678 -20.529 1.00 86.50 99 PRO A O 1
ATOM 806 N N . THR A 1 100 ? 5.017 6.844 -22.421 1.00 87.75 100 THR A N 1
ATOM 807 C CA . THR A 1 100 ? 3.646 6.684 -22.929 1.00 87.75 100 THR A CA 1
ATOM 808 C C . THR A 1 100 ? 3.402 5.299 -23.533 1.00 87.75 100 THR A C 1
ATOM 810 O O . THR A 1 100 ? 2.255 4.908 -23.727 1.00 87.75 100 THR A O 1
ATOM 813 N N . LYS A 1 101 ? 4.475 4.536 -23.785 1.00 86.50 101 LYS A N 1
ATOM 814 C CA . LYS A 1 101 ? 4.450 3.195 -24.378 1.00 86.50 101 LYS A CA 1
ATOM 815 C C . LYS A 1 101 ? 4.831 2.124 -23.362 1.00 86.50 101 LYS A C 1
ATOM 817 O O . LYS A 1 101 ? 5.529 2.382 -22.383 1.00 86.50 101 LYS A O 1
ATOM 822 N N . GLY A 1 102 ? 4.430 0.883 -23.617 1.00 83.19 102 GLY A N 1
ATOM 823 C CA . GLY A 1 102 ? 4.786 -0.266 -22.787 1.00 83.19 102 GLY A CA 1
ATOM 824 C C . GLY A 1 102 ? 6.269 -0.657 -22.876 1.00 83.19 102 GLY A C 1
ATOM 825 O O . GLY A 1 102 ? 7.016 -0.231 -23.759 1.00 83.19 102 GLY A O 1
ATOM 826 N N . CYS A 1 103 ? 6.722 -1.537 -21.975 1.00 84.56 103 CYS A N 1
ATOM 827 C CA . CYS A 1 103 ? 8.104 -2.049 -21.991 1.00 84.56 103 CYS A CA 1
ATOM 828 C C . CYS A 1 103 ? 8.440 -2.833 -23.271 1.00 84.56 103 CYS A C 1
ATOM 830 O O . CYS A 1 103 ? 9.578 -2.780 -23.738 1.00 84.56 103 CYS A O 1
ATOM 832 N N . TYR A 1 104 ? 7.459 -3.542 -23.835 1.00 84.31 104 TYR A N 1
ATOM 833 C CA . TYR A 1 104 ? 7.624 -4.298 -25.076 1.00 84.31 104 TYR A CA 1
ATOM 834 C C . TYR A 1 104 ? 7.837 -3.377 -26.281 1.00 84.31 104 TYR A C 1
ATOM 836 O O . TYR A 1 104 ? 8.794 -3.545 -27.032 1.00 84.31 104 TYR A O 1
ATOM 844 N N . GLU A 1 105 ? 7.000 -2.348 -26.418 1.00 86.12 105 GLU A N 1
ATOM 845 C CA . GLU A 1 105 ? 7.086 -1.361 -27.502 1.00 86.12 105 GLU A CA 1
ATOM 846 C C . GLU A 1 105 ? 8.392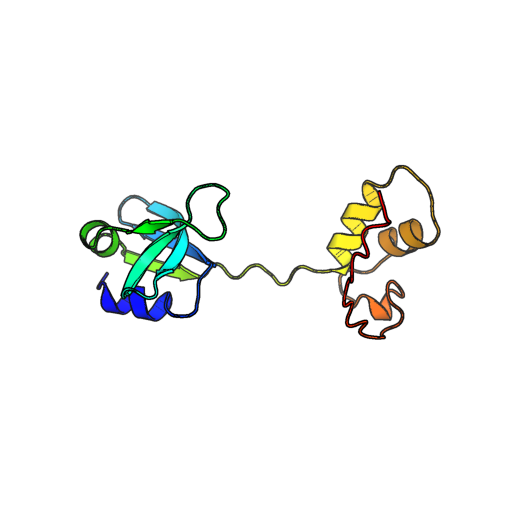 -0.564 -27.443 1.00 86.12 105 GLU A C 1
ATOM 848 O O . GLU A 1 105 ? 9.017 -0.292 -28.467 1.00 86.12 105 GLU A O 1
ATOM 853 N N . ASN A 1 106 ? 8.864 -0.272 -26.229 1.00 87.19 106 ASN A N 1
ATOM 854 C CA . ASN A 1 106 ? 10.179 0.318 -25.989 1.00 87.19 106 ASN A CA 1
ATOM 855 C C . ASN A 1 106 ? 11.348 -0.670 -26.172 1.00 87.19 106 ASN A C 1
ATOM 857 O O . ASN A 1 106 ? 12.507 -0.301 -25.975 1.00 87.19 106 ASN A O 1
ATOM 861 N N . ARG A 1 107 ? 11.074 -1.934 -26.528 1.00 85.44 107 ARG A N 1
ATOM 862 C CA . ARG A 1 107 ? 12.059 -3.020 -26.680 1.00 85.44 107 ARG A CA 1
ATOM 863 C C . ARG A 1 107 ? 12.942 -3.207 -25.440 1.00 85.44 107 ARG A C 1
ATOM 865 O O . ARG A 1 107 ? 14.107 -3.600 -25.550 1.00 85.44 107 ARG A O 1
ATOM 872 N N . LEU A 1 108 ? 12.388 -2.902 -24.265 1.00 83.94 108 LEU A N 1
ATOM 873 C CA . LEU A 1 108 ? 13.007 -3.156 -22.962 1.00 83.94 108 LEU A CA 1
ATOM 874 C C . LEU A 1 108 ? 12.781 -4.604 -22.528 1.00 83.94 108 LEU A C 1
ATOM 876 O O . LEU A 1 108 ? 13.606 -5.170 -21.818 1.00 83.94 108 LEU A O 1
ATOM 880 N N . THR A 1 109 ? 11.683 -5.208 -22.982 1.00 81.00 109 THR A N 1
ATOM 881 C CA . THR A 1 109 ? 11.387 -6.630 -22.816 1.00 81.00 109 THR A CA 1
ATOM 882 C C . THR A 1 109 ? 11.034 -7.248 -24.165 1.00 81.00 109 THR A C 1
ATOM 884 O O . THR A 1 109 ? 10.580 -6.565 -25.079 1.00 81.00 109 THR A O 1
ATOM 887 N N . THR A 1 110 ? 11.232 -8.556 -24.300 1.00 71.44 110 THR A N 1
ATOM 888 C CA . THR A 1 110 ? 10.882 -9.329 -25.503 1.00 71.44 110 THR A CA 1
ATOM 889 C C . THR A 1 110 ? 9.401 -9.719 -25.565 1.00 71.44 110 THR A C 1
ATOM 891 O O . THR A 1 110 ? 8.995 -10.410 -26.491 1.00 71.44 110 THR A O 1
ATOM 894 N N . GLY A 1 111 ? 8.575 -9.265 -24.611 1.00 61.78 111 GLY A N 1
ATOM 895 C CA . GLY A 1 111 ? 7.120 -9.493 -24.600 1.00 61.78 111 GLY A CA 1
ATOM 896 C C . GLY A 1 111 ? 6.695 -10.848 -24.030 1.00 61.78 111 GLY A C 1
ATOM 897 O O . GLY A 1 111 ? 5.510 -11.087 -23.826 1.00 61.78 111 GLY A O 1
ATOM 898 N N . THR A 1 112 ? 7.649 -11.715 -23.701 1.00 59.00 112 THR A N 1
ATOM 899 C CA . THR A 1 112 ? 7.399 -12.990 -23.026 1.00 59.00 112 THR A CA 1
ATOM 900 C C . THR A 1 112 ? 7.255 -12.752 -21.521 1.00 59.00 112 THR A C 1
ATOM 902 O O . THR A 1 112 ? 8.189 -12.265 -20.880 1.00 59.00 112 THR A O 1
ATOM 905 N N . ARG A 1 113 ? 6.094 -13.081 -20.932 1.00 50.59 113 ARG A N 1
ATOM 906 C CA . ARG A 1 113 ? 5.972 -13.177 -19.467 1.00 50.59 113 ARG A CA 1
ATOM 907 C C . ARG A 1 113 ? 6.871 -14.320 -19.009 1.00 50.59 113 ARG A C 1
ATOM 909 O O . ARG A 1 113 ? 6.636 -15.466 -19.371 1.00 50.59 113 ARG A O 1
ATOM 916 N N . ILE A 1 114 ? 7.906 -13.998 -18.243 1.00 54.94 114 ILE A N 1
ATOM 917 C CA . ILE A 1 114 ? 8.715 -14.998 -17.551 1.00 54.94 114 ILE A CA 1
ATOM 918 C C . ILE A 1 114 ? 8.101 -15.149 -16.157 1.00 54.94 114 ILE A C 1
ATOM 920 O O . ILE A 1 114 ? 8.212 -14.231 -15.341 1.00 54.94 114 ILE A O 1
ATOM 924 N N . ASP A 1 115 ? 7.448 -16.280 -15.884 1.00 47.81 115 ASP A N 1
ATOM 925 C CA . ASP A 1 115 ? 7.102 -16.689 -14.518 1.00 47.81 115 ASP A CA 1
ATOM 926 C C . ASP A 1 115 ? 8.395 -17.126 -13.822 1.00 47.81 115 ASP A C 1
ATOM 928 O O . ASP A 1 115 ? 8.802 -18.285 -13.852 1.00 47.81 115 ASP A O 1
ATOM 932 N N . VAL A 1 116 ? 9.123 -16.157 -13.267 1.00 41.50 116 VAL A N 1
ATOM 933 C CA . VAL A 1 116 ? 10.408 -16.415 -12.611 1.00 41.50 116 VAL A CA 1
ATOM 934 C C . VAL A 1 116 ? 10.156 -17.097 -11.260 1.00 41.50 116 VAL A C 1
ATOM 936 O O . VAL A 1 116 ? 9.967 -16.433 -10.240 1.00 41.50 116 VAL A O 1
ATOM 939 N N . HIS A 1 117 ? 10.159 -18.431 -11.232 1.00 38.75 117 HIS A N 1
ATOM 940 C CA . HIS A 1 117 ? 10.365 -19.193 -10.000 1.00 38.75 117 HIS A CA 1
ATOM 941 C C . HIS A 1 117 ? 11.866 -19.173 -9.678 1.00 38.75 117 HIS A C 1
ATOM 943 O O . HIS A 1 117 ? 12.649 -19.942 -10.226 1.00 38.75 117 HIS A O 1
ATOM 949 N N . LEU A 1 118 ? 12.290 -18.228 -8.837 1.00 37.12 118 LEU A N 1
ATOM 950 C CA . LEU A 1 118 ? 13.665 -18.146 -8.337 1.00 37.12 118 LEU A CA 1
ATOM 951 C C . LEU A 1 118 ? 13.895 -19.227 -7.270 1.00 37.12 118 LEU A C 1
ATOM 953 O O . LEU A 1 118 ? 13.705 -18.982 -6.078 1.00 37.12 118 LEU A O 1
ATOM 957 N N . THR A 1 119 ? 14.323 -20.417 -7.686 1.00 35.50 119 THR A N 1
ATOM 958 C CA . THR A 1 119 ? 14.919 -21.414 -6.789 1.00 35.50 119 THR A CA 1
ATOM 959 C C . THR A 1 119 ? 16.358 -20.994 -6.495 1.00 35.50 119 THR A C 1
ATOM 961 O O . THR A 1 119 ? 17.248 -21.114 -7.331 1.00 35.50 119 THR A O 1
ATOM 964 N N . PHE A 1 120 ? 16.597 -20.457 -5.299 1.00 36.78 120 PHE A N 1
ATOM 965 C CA . PHE A 1 120 ? 17.954 -20.287 -4.786 1.00 36.78 120 PHE A CA 1
ATOM 966 C C . PHE A 1 120 ? 18.462 -21.650 -4.310 1.00 36.78 120 PHE A C 1
ATOM 968 O O . PHE A 1 120 ? 18.209 -22.041 -3.170 1.00 36.78 120 PHE A O 1
ATOM 975 N N . GLU A 1 121 ? 19.179 -22.376 -5.165 1.00 40.34 121 GLU A N 1
ATOM 976 C CA . GLU A 1 121 ? 20.011 -23.483 -4.697 1.00 40.34 121 GLU A CA 1
ATOM 977 C C . GLU A 1 121 ? 21.205 -22.905 -3.931 1.00 40.34 121 GLU A C 1
ATOM 979 O O . GLU A 1 121 ? 22.074 -22.226 -4.481 1.00 40.34 121 GLU A O 1
ATOM 984 N N . LYS A 1 122 ? 21.219 -23.126 -2.614 1.00 41.72 122 LY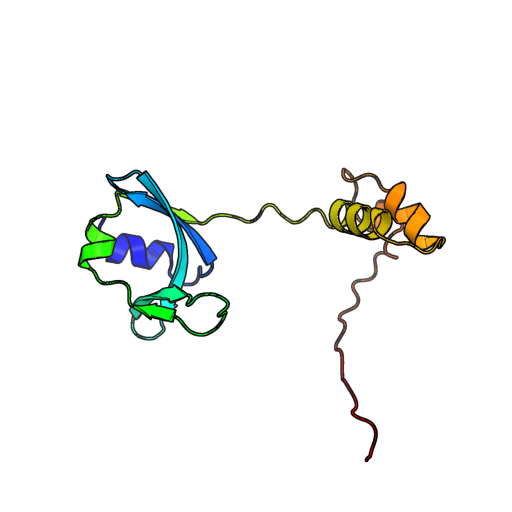S A N 1
ATOM 985 C CA . LYS A 1 122 ? 22.406 -22.890 -1.795 1.00 41.72 122 LYS A CA 1
ATOM 986 C C . LYS A 1 122 ? 23.430 -23.970 -2.137 1.00 41.72 122 LYS A C 1
ATOM 988 O O . LYS A 1 122 ? 23.177 -25.143 -1.873 1.00 41.72 122 LYS A O 1
ATOM 993 N N . GLY A 1 123 ? 24.570 -23.561 -2.689 1.00 37.81 123 GLY A N 1
ATOM 994 C CA . GLY A 1 123 ? 25.724 -24.440 -2.881 1.00 37.81 123 GLY A CA 1
ATOM 995 C C . GLY A 1 123 ? 26.193 -25.072 -1.559 1.00 37.81 123 GLY A C 1
ATOM 996 O O . GLY A 1 123 ? 25.951 -24.497 -0.488 1.00 37.81 123 GLY A O 1
ATOM 997 N N . PRO A 1 124 ? 26.811 -26.265 -1.617 1.00 50.97 124 PRO A N 1
ATOM 998 C CA . PRO A 1 124 ? 27.203 -27.016 -0.432 1.00 50.97 124 PRO A CA 1
ATOM 999 C C . PRO A 1 124 ? 28.351 -26.323 0.314 1.00 50.97 124 PRO A C 1
ATOM 1001 O O . PRO A 1 124 ? 29.113 -25.553 -0.269 1.00 50.97 124 PRO A O 1
ATOM 1004 N N . ARG A 1 125 ? 28.385 -26.578 1.626 1.00 47.19 125 ARG A N 1
ATOM 1005 C CA . ARG A 1 125 ? 29.292 -25.990 2.621 1.00 47.19 125 ARG A CA 1
ATOM 1006 C C . ARG A 1 125 ? 30.726 -26.473 2.480 1.00 47.19 125 ARG A C 1
ATOM 1008 O O . ARG A 1 125 ? 30.890 -27.671 2.169 1.00 47.19 125 ARG A O 1
#